Protein AF-A0A183NNQ1-F1 (afdb_monomer_lite)

Organism: NCBI:txid31246

pLDDT: mean 76.09, std 14.85, range [32.72, 90.0]

Secondary structure (DSSP, 8-state):
--SSTTS-S------SHHHHHHHHHHHHHH--S-HHHHHHHHHHHHHTS-HHHHHHHHHSHHHHHHHHHHHHHHHHHHHTHHHHTTSSS--HHHHHHHHHHHHHHHHHSTTHHHHHHTS-HHHHHHHHHHHHHHHHHHHHHT--TTTTHHHHHHHHHHT-

Foldseek 3Di:
DPPVVVVPPPPPQDDALVSLVVVLVVLVVVDDPDVVSSLVVNLVSLLSDDLVRLLRNLLDPNVLVCVLVVLVSLLVCLVCVVVVVVPDVDDNLSSLVSSLSSLLSNVPHPCNLVSLVPDDLVSLVSNLVSLVSSLVVCVVVVNDPVNCPSSVVSNVSSVD

Structure (mmCIF, N/CA/C/O backbone):
data_AF-A0A183NNQ1-F1
#
_entry.id   AF-A0A183NNQ1-F1
#
loop_
_atom_site.group_PDB
_atom_site.id
_atom_site.type_symbol
_atom_site.label_atom_id
_atom_site.label_alt_id
_atom_site.label_comp_id
_atom_site.label_asym_id
_atom_site.label_entity_id
_atom_site.label_seq_id
_atom_site.pdbx_PDB_ins_code
_atom_site.Cartn_x
_atom_site.Cartn_y
_atom_site.Cartn_z
_atom_site.occupancy
_atom_site.B_iso_or_equiv
_atom_site.auth_seq_id
_atom_site.auth_comp_id
_atom_site.auth_asym_id
_atom_site.auth_atom_id
_atom_site.pdbx_PDB_model_num
ATOM 1 N N . MET A 1 1 ? 11.593 37.041 -11.267 1.00 41.59 1 MET A N 1
ATOM 2 C CA . MET A 1 1 ? 12.622 36.186 -10.636 1.00 41.59 1 MET A CA 1
ATOM 3 C C . MET A 1 1 ? 12.255 35.921 -9.168 1.00 41.59 1 MET A C 1
ATOM 5 O O . MET A 1 1 ? 13.011 36.276 -8.284 1.00 41.59 1 MET A O 1
ATOM 9 N N . TYR A 1 2 ? 11.073 35.341 -8.903 1.00 34.09 2 TYR A N 1
ATOM 10 C CA . TYR A 1 2 ? 10.620 34.994 -7.538 1.00 34.09 2 TYR A CA 1
ATOM 11 C C . TYR A 1 2 ? 9.819 33.677 -7.458 1.00 34.09 2 TYR A C 1
ATOM 13 O O . TYR A 1 2 ? 9.396 33.298 -6.376 1.00 34.09 2 TYR A O 1
ATOM 21 N N . HIS A 1 3 ? 9.648 32.933 -8.560 1.00 34.62 3 HIS A N 1
ATOM 22 C CA . HIS A 1 3 ? 8.870 31.682 -8.550 1.00 34.62 3 HIS A CA 1
ATOM 23 C C . HIS A 1 3 ? 9.697 30.400 -8.393 1.00 34.62 3 HIS A C 1
ATOM 25 O O . HIS A 1 3 ? 9.125 29.344 -8.168 1.00 34.62 3 HIS A O 1
ATOM 31 N N . ILE A 1 4 ? 11.030 30.483 -8.444 1.00 36.44 4 ILE A N 1
ATOM 32 C CA . ILE A 1 4 ? 11.908 29.304 -8.301 1.00 36.44 4 ILE A CA 1
ATOM 33 C C . ILE A 1 4 ? 12.350 29.103 -6.836 1.00 36.44 4 ILE A C 1
ATOM 35 O O . ILE A 1 4 ? 12.804 28.031 -6.458 1.00 36.44 4 ILE A O 1
ATOM 39 N N . LEU A 1 5 ? 12.142 30.098 -5.966 1.00 33.91 5 LEU A N 1
ATOM 40 C CA . LEU A 1 5 ? 12.522 30.027 -4.547 1.00 33.91 5 LEU A CA 1
ATOM 41 C C . LEU A 1 5 ? 11.528 29.249 -3.662 1.00 33.91 5 LEU A C 1
ATOM 43 O O . LEU A 1 5 ? 11.819 29.038 -2.491 1.00 33.91 5 LEU A O 1
ATOM 47 N N . ALA A 1 6 ? 10.389 28.792 -4.198 1.00 39.06 6 ALA A N 1
ATOM 48 C CA . ALA A 1 6 ? 9.410 27.997 -3.445 1.00 39.06 6 ALA A CA 1
ATOM 49 C C . ALA A 1 6 ? 9.625 26.472 -3.549 1.00 39.06 6 ALA A C 1
ATOM 51 O O . ALA A 1 6 ? 9.035 25.729 -2.775 1.00 39.06 6 ALA A O 1
ATOM 52 N N . LEU A 1 7 ? 10.478 26.003 -4.468 1.00 38.66 7 LEU A N 1
ATOM 53 C CA . LEU A 1 7 ? 10.743 24.569 -4.689 1.00 38.66 7 LEU A CA 1
ATOM 54 C C . LEU A 1 7 ? 12.003 24.056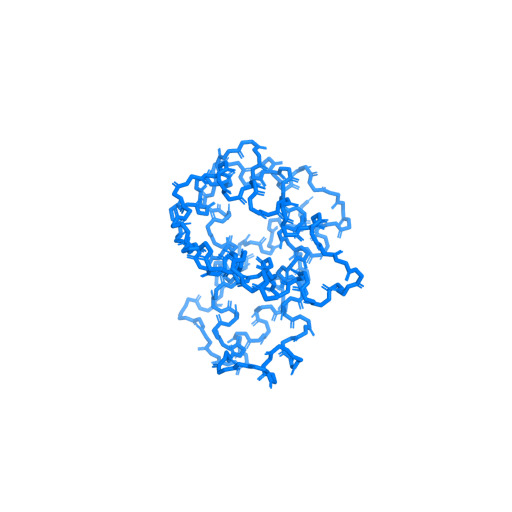 -3.971 1.00 38.66 7 LEU A C 1
ATOM 56 O O . LEU A 1 7 ? 12.362 22.894 -4.097 1.00 38.66 7 LEU A O 1
ATOM 60 N N . LEU A 1 8 ? 12.663 24.920 -3.196 1.00 32.72 8 LEU A N 1
ATOM 61 C CA . LEU A 1 8 ? 13.831 24.599 -2.369 1.00 32.72 8 LEU A CA 1
ATOM 62 C C . LEU A 1 8 ? 13.534 24.836 -0.880 1.00 32.72 8 LEU A C 1
ATOM 64 O O . LEU A 1 8 ? 14.393 25.279 -0.119 1.00 32.72 8 LEU A O 1
ATOM 68 N N . GLN A 1 9 ? 12.314 24.521 -0.430 1.00 39.16 9 GLN A N 1
ATOM 69 C CA . GLN A 1 9 ? 12.189 24.069 0.952 1.00 39.16 9 GLN A CA 1
ATOM 70 C C . GLN A 1 9 ? 12.923 22.736 1.006 1.00 39.16 9 GLN A C 1
ATOM 72 O O . GLN A 1 9 ? 12.462 21.766 0.412 1.00 39.16 9 GLN A O 1
ATOM 77 N N . ALA A 1 10 ? 14.094 22.727 1.653 1.00 38.84 10 ALA A N 1
ATOM 78 C CA . ALA A 1 10 ? 14.785 21.513 2.066 1.00 38.84 10 ALA A CA 1
ATOM 79 C C . ALA A 1 10 ? 13.726 20.473 2.433 1.00 38.84 10 ALA A C 1
ATOM 81 O O . ALA A 1 10 ? 12.877 20.783 3.273 1.00 38.84 10 ALA A O 1
ATOM 82 N N . THR A 1 11 ? 13.717 19.328 1.743 1.00 50.16 11 THR A N 1
ATOM 83 C CA . THR A 1 11 ? 12.795 18.221 1.996 1.00 50.16 11 THR A CA 1
ATOM 84 C C . THR A 1 11 ? 12.924 17.873 3.467 1.00 50.16 11 THR A C 1
ATOM 86 O O . THR A 1 11 ? 13.856 17.202 3.908 1.00 50.16 11 THR A O 1
ATOM 89 N N . LYS A 1 12 ? 12.056 18.477 4.278 1.00 56.19 12 LYS A N 1
ATOM 90 C CA . LYS A 1 12 ? 12.071 18.305 5.716 1.00 56.19 12 LYS A CA 1
ATOM 91 C C . LYS A 1 12 ? 11.779 16.828 5.895 1.00 56.19 12 LYS A C 1
ATOM 93 O O . LYS A 1 12 ? 10.718 16.389 5.456 1.00 56.19 12 LYS A O 1
ATOM 98 N N . SER A 1 13 ? 12.743 16.087 6.443 1.00 73.00 13 SER A N 1
ATOM 99 C CA . SER A 1 13 ? 12.566 14.660 6.699 1.00 73.00 13 SER A CA 1
ATOM 100 C C . SER A 1 13 ? 11.230 14.486 7.409 1.00 73.00 13 SER A C 1
ATOM 102 O O . SER A 1 13 ? 10.977 15.143 8.425 1.00 73.00 13 SER A O 1
ATOM 104 N N . ILE A 1 14 ? 10.337 13.721 6.793 1.00 78.19 14 ILE A N 1
ATOM 105 C CA . ILE A 1 14 ? 9.012 13.483 7.339 1.00 78.19 14 ILE A CA 1
ATOM 106 C C . ILE A 1 14 ? 9.216 12.467 8.446 1.00 78.19 14 ILE A C 1
ATOM 108 O O . ILE A 1 14 ? 9.682 11.360 8.209 1.00 78.19 14 ILE A O 1
ATOM 112 N N . THR A 1 15 ? 8.906 12.869 9.672 1.00 83.00 15 THR A N 1
ATOM 113 C CA . THR A 1 15 ? 9.188 12.044 10.859 1.00 83.00 15 THR A CA 1
ATOM 114 C C . THR A 1 15 ? 7.921 11.546 11.535 1.00 83.00 15 THR A C 1
ATOM 116 O O . THR A 1 15 ? 7.984 10.744 12.462 1.00 83.00 15 THR A O 1
ATOM 119 N N . THR A 1 16 ? 6.752 12.014 11.082 1.00 88.38 16 THR A N 1
ATOM 120 C CA . THR A 1 16 ? 5.459 11.667 11.680 1.00 88.38 16 THR A CA 1
ATOM 121 C C . THR A 1 16 ? 4.380 11.374 10.627 1.00 88.38 16 THR A C 1
ATOM 123 O O . THR A 1 16 ? 4.374 11.995 9.558 1.00 88.38 16 THR A O 1
ATOM 126 N N . PRO A 1 17 ? 3.410 10.483 10.921 1.00 87.56 17 PRO A N 1
ATOM 127 C CA . PRO A 1 17 ? 2.268 10.225 10.040 1.00 87.56 17 PRO A CA 1
ATOM 128 C C . PRO A 1 17 ? 1.476 11.482 9.654 1.00 87.56 17 PRO A C 1
ATOM 130 O O . PRO A 1 17 ? 0.957 11.589 8.545 1.00 87.56 17 PRO A O 1
ATOM 133 N N . GLN A 1 18 ? 1.373 12.454 10.562 1.00 88.12 18 GLN A N 1
ATOM 134 C CA . GLN A 1 18 ? 0.648 13.701 10.329 1.00 88.12 18 GLN A CA 1
ATOM 135 C C . GLN A 1 18 ? 1.369 14.582 9.306 1.00 88.12 18 GLN A C 1
ATOM 137 O O . GLN A 1 18 ? 0.717 15.124 8.415 1.00 88.12 18 GLN A O 1
ATOM 142 N N . GLU A 1 19 ? 2.698 14.702 9.405 1.00 89.31 19 GLU A N 1
ATOM 143 C CA . GLU A 1 19 ? 3.506 15.409 8.405 1.00 89.31 19 GLU A CA 1
ATOM 144 C C . GLU A 1 19 ? 3.360 14.751 7.026 1.00 89.31 19 GLU A C 1
ATOM 146 O O . GLU A 1 19 ? 3.138 15.461 6.045 1.00 89.31 19 GLU A O 1
ATOM 151 N N . PHE A 1 20 ? 3.373 13.413 6.962 1.00 90.00 20 PHE A N 1
ATOM 152 C CA . PHE A 1 20 ? 3.142 12.670 5.719 1.00 90.00 20 PHE A CA 1
ATOM 153 C C . PHE A 1 20 ? 1.792 13.030 5.088 1.00 90.00 20 PHE A C 1
ATOM 155 O O . PHE A 1 20 ? 1.720 13.399 3.918 1.00 90.00 20 PHE A O 1
ATOM 162 N N . ILE A 1 21 ? 0.715 12.988 5.874 1.00 88.31 21 ILE A N 1
ATOM 163 C CA . ILE A 1 21 ? -0.644 13.270 5.392 1.00 88.31 21 ILE A CA 1
ATOM 164 C C . ILE A 1 21 ? -0.794 14.715 4.912 1.00 88.31 21 ILE A C 1
ATOM 166 O O . ILE A 1 21 ? -1.479 14.972 3.918 1.00 88.31 21 ILE A O 1
ATOM 170 N N . VAL A 1 22 ? -0.178 15.671 5.611 1.00 89.19 22 VAL A N 1
ATOM 171 C CA . VAL A 1 22 ? -0.192 17.079 5.196 1.00 89.19 22 VAL A CA 1
ATOM 172 C C . VAL A 1 22 ? 0.478 17.231 3.832 1.00 89.19 22 VAL A C 1
ATOM 174 O O . VAL A 1 22 ? -0.102 17.866 2.951 1.00 89.19 22 VAL A O 1
ATOM 177 N N . GLN A 1 23 ? 1.640 16.603 3.631 1.00 88.62 23 GLN A N 1
ATOM 178 C CA . GLN A 1 23 ? 2.344 16.646 2.348 1.00 88.62 23 GLN A CA 1
ATOM 179 C C . GLN A 1 23 ? 1.569 15.933 1.239 1.00 88.62 23 GLN A C 1
ATOM 181 O O . GLN A 1 23 ? 1.393 16.494 0.160 1.00 88.62 23 GLN A O 1
ATOM 186 N N . TRP A 1 24 ? 1.003 14.758 1.523 1.00 89.75 24 TRP A N 1
ATOM 187 C CA . TRP A 1 24 ? 0.147 14.024 0.588 1.00 89.75 24 TRP A CA 1
ATOM 188 C C . TRP A 1 24 ? -1.004 14.891 0.069 1.00 89.75 24 TRP A C 1
ATOM 190 O O . TRP A 1 24 ? -1.219 15.034 -1.136 1.00 89.75 24 TRP A O 1
ATOM 200 N N . ARG A 1 25 ? -1.737 15.535 0.987 1.00 88.62 25 ARG A N 1
ATOM 201 C CA . ARG A 1 25 ? -2.852 16.425 0.635 1.00 88.62 25 ARG A CA 1
ATOM 202 C C . ARG A 1 25 ? -2.386 17.650 -0.140 1.00 88.62 25 ARG A C 1
ATOM 204 O O . ARG A 1 25 ? -3.080 18.061 -1.065 1.00 88.62 25 ARG A O 1
ATOM 211 N N . HIS A 1 26 ? -1.236 18.214 0.224 1.00 88.44 26 HIS A N 1
ATOM 212 C CA . HIS A 1 26 ? -0.656 19.354 -0.475 1.00 88.44 26 HIS A CA 1
ATOM 213 C C . HIS A 1 26 ? -0.289 19.008 -1.926 1.00 88.44 26 HIS A C 1
ATOM 215 O O . HIS A 1 26 ? -0.607 19.772 -2.835 1.00 88.44 26 HIS A O 1
ATOM 221 N N . ILE A 1 27 ? 0.309 17.840 -2.178 1.00 86.75 27 ILE A N 1
ATOM 222 C CA . ILE A 1 27 ? 0.615 17.373 -3.541 1.00 86.75 27 ILE A CA 1
ATOM 223 C C . ILE A 1 27 ? -0.677 17.224 -4.357 1.00 86.75 27 ILE A C 1
ATOM 225 O O . ILE A 1 27 ? -0.765 17.722 -5.482 1.00 86.75 27 ILE A O 1
ATOM 229 N N . LYS A 1 28 ? -1.727 16.626 -3.776 1.00 85.00 28 LYS A N 1
ATOM 230 C CA . LYS A 1 28 ? -3.021 16.487 -4.466 1.00 85.00 28 LYS A CA 1
ATOM 231 C C . LYS A 1 28 ? -3.690 17.827 -4.765 1.00 85.00 28 LYS A C 1
ATOM 233 O O . LYS A 1 28 ? -4.290 17.968 -5.825 1.00 85.00 28 LYS A O 1
ATOM 238 N N . SER A 1 29 ? -3.611 18.802 -3.859 1.00 83.75 29 SER A N 1
ATOM 239 C CA . SER A 1 29 ? -4.271 20.102 -4.039 1.00 83.75 29 SER A CA 1
ATOM 240 C C . SER A 1 29 ? -3.498 21.076 -4.931 1.00 83.75 29 SER A C 1
ATOM 242 O O . SER A 1 29 ? -4.111 21.928 -5.567 1.00 83.75 29 SER A O 1
ATOM 244 N N . SER A 1 30 ? -2.169 20.962 -4.988 1.00 75.44 30 SER A N 1
ATOM 245 C CA . SER A 1 30 ? -1.299 21.818 -5.811 1.00 75.44 30 SER A CA 1
ATOM 246 C C . SER A 1 30 ? -1.220 21.390 -7.279 1.00 75.44 30 SER A C 1
ATOM 248 O O . SER A 1 30 ? -0.711 22.136 -8.115 1.00 75.44 30 SER A O 1
ATOM 250 N N . SER A 1 31 ? -1.745 20.212 -7.609 1.00 65.44 31 SER A N 1
ATOM 251 C CA . SER A 1 31 ? -1.666 19.644 -8.950 1.00 65.44 31 SER A CA 1
ATOM 252 C C . SER A 1 31 ? -2.625 20.330 -9.925 1.00 65.44 31 SER A C 1
ATOM 254 O O . SER A 1 31 ? -3.812 20.016 -10.008 1.00 65.44 31 SER A O 1
ATOM 256 N N . THR A 1 32 ? -2.098 21.267 -10.710 1.00 55.25 32 THR A N 1
ATOM 257 C CA . THR A 1 32 ? -2.795 21.850 -11.858 1.00 55.25 32 THR A CA 1
ATOM 258 C C . THR A 1 32 ? -2.772 20.866 -13.032 1.00 55.25 32 THR A C 1
ATOM 260 O O . THR A 1 32 ? -1.774 20.746 -13.737 1.00 55.25 32 THR A O 1
ATOM 263 N N . SER A 1 33 ? -3.890 20.166 -13.241 1.00 54.41 33 SER A N 1
ATOM 264 C CA . SER A 1 33 ? -4.285 19.404 -14.446 1.00 54.41 33 SER A CA 1
ATOM 265 C C . SER A 1 33 ? -3.468 18.181 -14.909 1.00 54.41 33 SER A C 1
ATOM 267 O O . SER A 1 33 ? -4.041 17.372 -15.636 1.00 54.41 33 SER A O 1
ATOM 269 N N . ASP A 1 34 ? -2.213 17.978 -14.497 1.00 62.75 34 ASP A N 1
ATOM 270 C CA . ASP A 1 34 ? -1.384 16.854 -14.979 1.00 62.75 34 ASP A CA 1
ATOM 271 C C . ASP A 1 34 ? -1.338 15.674 -13.987 1.00 62.75 34 ASP A C 1
ATOM 273 O O . ASP A 1 34 ? -0.498 15.609 -13.089 1.00 62.75 34 ASP A O 1
ATOM 277 N N . SER A 1 35 ? -2.254 14.714 -14.156 1.00 61.12 35 SER A N 1
ATOM 278 C CA . SER A 1 35 ? -2.404 13.545 -13.263 1.00 61.12 35 SER A CA 1
ATOM 279 C C . SER A 1 35 ? -1.151 12.660 -13.148 1.00 61.12 35 SER A C 1
ATOM 281 O 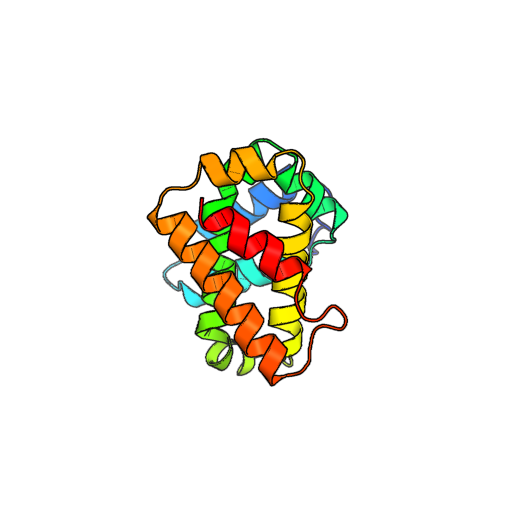O . SER A 1 35 ? -0.887 12.096 -12.084 1.00 61.12 35 SER A O 1
ATOM 283 N N . ILE A 1 36 ? -0.349 12.571 -14.214 1.00 64.88 36 ILE A N 1
ATOM 284 C CA . ILE A 1 36 ? 0.905 11.802 -14.239 1.00 64.88 36 ILE A CA 1
ATOM 285 C C . ILE A 1 36 ? 1.942 12.433 -13.301 1.00 64.88 36 ILE A C 1
ATOM 287 O O . ILE A 1 36 ? 2.616 11.720 -12.559 1.00 64.88 36 ILE A O 1
ATOM 291 N N . ASN A 1 37 ? 2.026 13.767 -13.282 1.00 72.94 37 ASN A N 1
ATOM 292 C CA . ASN A 1 37 ? 2.946 14.506 -12.417 1.00 72.94 37 ASN A CA 1
ATOM 293 C C . ASN A 1 37 ? 2.550 14.348 -10.936 1.00 72.94 37 ASN A C 1
ATOM 295 O O . ASN A 1 37 ? 3.394 14.083 -10.083 1.00 72.94 37 ASN A O 1
ATOM 299 N N . THR A 1 38 ? 1.245 14.374 -10.642 1.00 82.81 38 THR A N 1
ATOM 300 C CA . THR A 1 38 ? 0.725 14.115 -9.291 1.00 82.81 38 THR A CA 1
ATOM 301 C C . THR A 1 38 ? 1.088 12.722 -8.784 1.00 82.81 38 THR A C 1
ATOM 303 O O . THR A 1 38 ? 1.609 12.592 -7.680 1.00 82.81 38 THR A O 1
ATOM 306 N N . ASN A 1 39 ? 0.827 11.674 -9.574 1.00 82.69 39 ASN A N 1
ATOM 307 C CA . ASN A 1 39 ? 1.104 10.299 -9.154 1.00 82.69 39 ASN A CA 1
ATOM 308 C C . ASN A 1 39 ? 2.605 10.041 -8.986 1.00 82.69 39 ASN A C 1
ATOM 310 O O . ASN A 1 39 ? 2.984 9.338 -8.055 1.00 82.69 39 ASN A O 1
ATOM 314 N N . GLY A 1 40 ? 3.449 10.641 -9.833 1.00 79.81 40 GLY A N 1
ATOM 315 C CA . GLY A 1 40 ? 4.904 10.603 -9.671 1.00 79.81 40 GLY A CA 1
ATOM 316 C C . GLY A 1 40 ? 5.351 11.199 -8.335 1.00 79.81 40 GLY A C 1
ATOM 317 O O . GLY A 1 40 ? 6.013 10.520 -7.556 1.00 79.81 40 GLY A O 1
ATOM 318 N N . ALA A 1 41 ? 4.899 12.414 -8.011 1.00 83.06 41 ALA A N 1
ATOM 319 C CA . ALA A 1 41 ? 5.248 13.080 -6.754 1.00 83.06 41 ALA A CA 1
ATOM 320 C C . ALA A 1 41 ? 4.731 12.336 -5.505 1.00 83.06 41 ALA A C 1
ATOM 322 O O . ALA A 1 41 ? 5.417 12.271 -4.486 1.00 83.06 41 ALA A O 1
ATOM 323 N N . LEU A 1 42 ? 3.529 11.747 -5.566 1.00 88.31 42 LEU A N 1
ATOM 324 C CA . LEU A 1 42 ? 2.994 10.916 -4.478 1.00 88.31 42 LEU A CA 1
ATOM 325 C C . LEU A 1 42 ? 3.783 9.612 -4.304 1.00 88.31 42 LEU A C 1
ATOM 327 O O . LEU A 1 42 ? 3.955 9.137 -3.179 1.00 88.31 42 LEU A O 1
ATOM 331 N N . LEU A 1 43 ? 4.263 9.033 -5.405 1.00 86.62 43 LEU A N 1
ATOM 332 C CA . LEU A 1 43 ? 5.087 7.833 -5.379 1.00 86.62 43 LEU A CA 1
ATOM 333 C C . LEU A 1 43 ? 6.471 8.119 -4.791 1.00 86.62 43 LEU A C 1
ATOM 335 O O . LEU A 1 43 ? 6.917 7.371 -3.927 1.00 86.62 43 LEU A O 1
ATOM 339 N N . GLU A 1 44 ? 7.116 9.209 -5.210 1.00 84.81 44 GLU A N 1
ATOM 340 C CA . GLU A 1 44 ? 8.379 9.679 -4.625 1.00 84.81 44 GLU A CA 1
ATOM 341 C C . GLU A 1 44 ? 8.225 9.903 -3.120 1.00 84.81 44 GLU A C 1
ATOM 343 O O . GLU A 1 44 ? 8.995 9.354 -2.331 1.00 84.81 44 GLU A O 1
ATOM 348 N N . LEU A 1 45 ? 7.150 10.588 -2.709 1.00 88.06 45 LEU A N 1
ATOM 349 C CA . LEU A 1 45 ? 6.830 10.782 -1.299 1.00 88.06 45 LEU A CA 1
ATOM 350 C C . LEU A 1 45 ? 6.754 9.448 -0.544 1.00 88.06 45 LEU A C 1
ATOM 352 O O . LEU A 1 45 ? 7.330 9.351 0.530 1.00 88.06 45 LEU A O 1
ATOM 356 N N . LEU A 1 46 ? 6.076 8.422 -1.073 1.00 88.31 46 LEU A N 1
ATOM 357 C CA . LEU A 1 46 ? 6.012 7.092 -0.445 1.00 88.31 46 LEU A CA 1
ATOM 358 C C . LEU A 1 46 ? 7.372 6.394 -0.397 1.00 88.31 46 LEU A C 1
ATOM 360 O O . LEU A 1 46 ? 7.704 5.749 0.594 1.00 88.31 46 LEU A O 1
ATOM 364 N N . PHE A 1 47 ? 8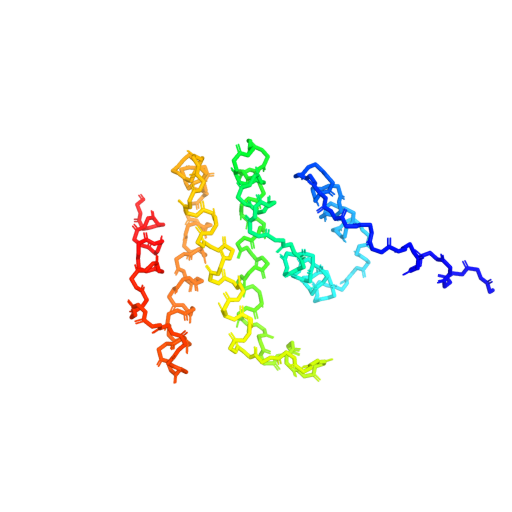.137 6.492 -1.480 1.00 86.62 47 PHE A N 1
ATOM 365 C CA . PHE A 1 47 ? 9.393 5.773 -1.664 1.00 86.62 47 PHE A CA 1
ATOM 366 C C . PHE A 1 47 ? 10.538 6.329 -0.822 1.00 86.62 47 PHE A C 1
ATOM 368 O O . PHE A 1 47 ? 11.474 5.575 -0.538 1.00 86.62 47 PHE A O 1
ATOM 375 N N . ASP A 1 48 ? 10.454 7.592 -0.420 1.00 87.19 48 ASP A N 1
ATOM 376 C CA . ASP A 1 48 ? 11.429 8.254 0.445 1.00 87.19 48 ASP A CA 1
ATOM 377 C C . ASP A 1 48 ? 11.197 7.993 1.941 1.00 87.19 48 ASP A C 1
ATOM 379 O O . ASP A 1 48 ? 12.036 8.363 2.762 1.00 87.19 48 ASP A O 1
ATOM 383 N N . GLN A 1 49 ? 10.086 7.347 2.315 1.00 87.50 49 GLN A N 1
ATOM 384 C CA . GLN A 1 49 ? 9.799 7.040 3.716 1.00 87.50 49 GLN A CA 1
ATOM 385 C C . GLN A 1 49 ? 10.484 5.756 4.175 1.00 87.50 49 GLN A C 1
ATOM 387 O O . GLN A 1 49 ? 10.570 4.769 3.440 1.00 87.50 49 GLN A O 1
ATOM 392 N N . ASP A 1 50 ? 10.924 5.749 5.431 1.00 85.56 50 ASP A N 1
ATOM 393 C CA . ASP A 1 50 ? 11.364 4.524 6.083 1.00 85.56 50 ASP A CA 1
ATOM 394 C C . ASP A 1 50 ? 10.176 3.622 6.473 1.00 85.56 50 ASP A C 1
ATOM 396 O O . ASP A 1 50 ? 9.008 4.026 6.522 1.00 85.56 50 ASP A O 1
ATOM 400 N N . ASN A 1 51 ? 10.478 2.349 6.739 1.00 82.38 51 ASN A N 1
ATOM 401 C CA . ASN A 1 51 ? 9.456 1.361 7.082 1.00 82.38 51 ASN A CA 1
ATOM 402 C C . ASN A 1 51 ? 8.751 1.676 8.408 1.00 82.38 51 ASN A C 1
ATOM 404 O O . ASN A 1 51 ? 7.585 1.321 8.561 1.00 82.38 51 ASN A O 1
ATOM 408 N N . GLU A 1 52 ? 9.444 2.312 9.358 1.00 86.19 52 GLU A N 1
ATOM 409 C CA . GLU A 1 52 ? 8.893 2.624 10.678 1.00 86.19 52 GLU A CA 1
ATOM 410 C C . GLU A 1 52 ? 7.799 3.688 10.563 1.00 86.19 52 GLU A C 1
ATOM 412 O O . GLU A 1 52 ? 6.713 3.529 11.121 1.00 86.19 52 GLU A O 1
ATOM 417 N N . LEU A 1 53 ? 8.038 4.740 9.781 1.00 88.00 53 LEU A N 1
ATOM 418 C CA . LEU A 1 53 ? 7.052 5.767 9.494 1.00 88.00 53 LEU A CA 1
ATOM 419 C C . LEU A 1 53 ? 5.846 5.188 8.754 1.00 88.00 53 LEU A C 1
ATOM 421 O O . LEU A 1 53 ? 4.714 5.512 9.111 1.00 88.00 53 LEU A O 1
ATOM 425 N N . LEU A 1 54 ? 6.068 4.335 7.749 1.00 86.12 54 LEU A N 1
ATOM 426 C CA . LEU A 1 54 ? 4.987 3.691 7.000 1.00 86.12 54 LEU A CA 1
ATOM 427 C C . LEU A 1 54 ? 4.139 2.792 7.906 1.00 86.12 54 LEU A C 1
ATOM 429 O O . LEU A 1 54 ? 2.913 2.888 7.901 1.00 86.12 54 LEU A O 1
ATOM 433 N N . GLU A 1 55 ? 4.768 1.959 8.735 1.00 85.25 55 GLU A N 1
ATOM 434 C CA . GLU A 1 55 ? 4.051 1.124 9.700 1.00 85.25 55 GLU A CA 1
ATOM 435 C C . GLU A 1 55 ? 3.272 1.986 10.705 1.00 85.25 55 GLU A C 1
ATOM 437 O O . GLU A 1 55 ? 2.095 1.730 10.969 1.00 85.25 55 GLU A O 1
ATOM 442 N N . ASN A 1 56 ? 3.889 3.055 11.219 1.00 87.31 56 ASN A N 1
ATOM 443 C CA . ASN A 1 56 ? 3.236 4.008 12.110 1.00 87.31 56 ASN A CA 1
ATOM 444 C C . ASN A 1 56 ? 2.056 4.710 11.433 1.00 87.31 56 ASN A C 1
ATOM 446 O O . ASN A 1 56 ? 1.008 4.851 12.060 1.00 87.31 56 ASN A O 1
ATOM 450 N N . LEU A 1 57 ? 2.183 5.095 10.160 1.00 88.00 57 LEU A N 1
ATOM 451 C CA . LEU A 1 57 ? 1.108 5.680 9.361 1.00 88.00 57 LEU A CA 1
ATOM 452 C C . LEU A 1 57 ? -0.090 4.735 9.306 1.00 88.00 57 LEU A C 1
ATOM 454 O O . LEU A 1 57 ? -1.192 5.145 9.673 1.00 88.00 57 LEU A O 1
ATOM 458 N N . PHE A 1 58 ? 0.127 3.472 8.939 1.00 84.81 58 PHE A N 1
ATOM 459 C CA . PHE A 1 58 ? -0.931 2.461 8.888 1.00 84.81 58 PHE A CA 1
ATOM 460 C C . PHE A 1 58 ? -1.492 2.107 10.271 1.00 84.81 58 PHE A C 1
ATOM 462 O O . PHE A 1 58 ? -2.677 1.817 10.404 1.00 84.81 58 PHE A O 1
ATOM 469 N N . ASN A 1 59 ? -0.675 2.194 11.324 1.00 85.62 59 ASN A N 1
ATOM 470 C CA . ASN A 1 59 ? -1.110 2.016 12.709 1.00 85.62 59 ASN A CA 1
ATOM 471 C C . ASN A 1 59 ? -1.929 3.192 13.256 1.00 85.62 59 ASN A C 1
ATOM 473 O O . ASN A 1 59 ? -2.526 3.055 14.328 1.00 85.62 59 ASN A O 1
ATOM 477 N N . THR A 1 60 ? -1.987 4.330 12.560 1.00 80.00 60 THR A N 1
ATOM 478 C CA . THR A 1 60 ? -2.949 5.389 12.874 1.00 80.00 60 THR A CA 1
ATOM 479 C C . THR A 1 60 ? -4.287 5.117 12.188 1.00 80.00 60 THR A C 1
ATOM 481 O O . THR A 1 60 ? -4.326 4.629 11.064 1.00 80.00 60 THR A O 1
ATOM 484 N N . GLY A 1 61 ? -5.401 5.535 12.803 1.00 70.00 61 GLY A N 1
ATOM 485 C CA . GLY A 1 61 ? -6.714 5.498 12.133 1.00 70.00 61 GLY A CA 1
ATOM 486 C C . GLY A 1 61 ? -6.774 6.342 10.850 1.00 70.00 61 GLY A C 1
ATOM 487 O O . GLY A 1 61 ? -7.682 6.186 10.038 1.00 70.00 61 GLY A O 1
ATOM 488 N N . LEU A 1 62 ? -5.787 7.220 10.639 1.00 67.38 62 LEU A N 1
ATOM 489 C CA . LEU A 1 62 ? -5.636 7.978 9.406 1.00 67.38 62 LEU A CA 1
ATOM 490 C C . LEU A 1 62 ? -5.106 7.093 8.271 1.00 67.38 62 LEU A C 1
ATOM 492 O O . LEU A 1 62 ? -5.612 7.202 7.163 1.00 67.38 62 LEU A O 1
ATOM 496 N N . GLY A 1 63 ? -4.174 6.170 8.529 1.00 69.19 63 GLY A N 1
ATOM 497 C CA . GLY A 1 63 ? -3.657 5.252 7.508 1.00 69.19 63 GLY A CA 1
ATOM 498 C C . GLY A 1 63 ? -4.749 4.405 6.849 1.00 69.19 63 GLY A C 1
ATOM 499 O O . GLY A 1 63 ? -4.717 4.204 5.639 1.00 69.19 63 GLY A O 1
ATOM 500 N N . VAL A 1 64 ? -5.775 4.015 7.615 1.00 71.31 64 VAL A N 1
ATOM 501 C CA . VAL A 1 64 ? -6.968 3.314 7.109 1.00 71.31 64 VAL A CA 1
ATOM 502 C C . VAL A 1 64 ? -7.709 4.134 6.055 1.00 71.31 64 VAL A C 1
ATOM 504 O O . VAL A 1 64 ? -8.032 3.632 4.985 1.00 71.31 64 VAL A O 1
ATOM 507 N N . SER A 1 65 ? -7.944 5.418 6.335 1.00 77.81 65 SER A N 1
ATOM 508 C CA . SER A 1 65 ? -8.705 6.298 5.437 1.00 77.81 65 SER A CA 1
ATOM 509 C C . SER A 1 65 ? -7.953 6.611 4.138 1.00 77.81 65 SER A C 1
ATOM 511 O O . SER A 1 65 ? -8.568 6.970 3.141 1.00 77.81 65 SER A O 1
ATOM 513 N N . PHE A 1 66 ? -6.623 6.510 4.156 1.00 81.25 66 PHE A N 1
ATOM 514 C CA . PHE A 1 66 ? -5.760 6.800 3.008 1.00 81.25 66 PHE A CA 1
ATOM 515 C C . PHE A 1 66 ? -5.372 5.556 2.212 1.00 81.25 66 PHE A C 1
ATOM 517 O O . PHE A 1 66 ? -4.818 5.684 1.121 1.00 81.25 66 PHE A O 1
ATOM 524 N N . LEU A 1 67 ? -5.671 4.363 2.725 1.00 85.19 67 LEU A N 1
ATOM 525 C CA . LEU A 1 67 ? -5.300 3.108 2.091 1.00 85.19 67 LEU A CA 1
ATOM 526 C C . LEU A 1 67 ? -5.792 2.990 0.636 1.00 85.19 67 LEU A C 1
ATOM 528 O O . LEU A 1 67 ? -4.957 2.654 -0.206 1.00 85.19 67 LEU A O 1
ATOM 532 N N . PRO A 1 68 ? -7.061 3.304 0.288 1.00 87.31 68 PRO A N 1
ATOM 533 C CA . PRO A 1 68 ? -7.499 3.253 -1.107 1.00 87.31 68 PRO A CA 1
ATOM 534 C C . PRO A 1 68 ? -6.657 4.135 -2.031 1.00 87.31 68 PRO A C 1
ATOM 536 O O . PRO A 1 68 ? -6.293 3.735 -3.137 1.00 87.31 68 PRO A O 1
ATOM 539 N N . GLU A 1 69 ? -6.304 5.337 -1.567 1.00 88.31 69 GLU A N 1
ATOM 540 C CA . GLU A 1 69 ? -5.499 6.270 -2.353 1.00 88.31 69 GLU A CA 1
ATOM 541 C C . GLU A 1 69 ? -4.067 5.766 -2.531 1.00 88.31 69 GLU A C 1
ATOM 543 O O . GLU A 1 69 ? -3.532 5.828 -3.637 1.00 88.31 69 GLU A O 1
ATOM 548 N N . ILE A 1 70 ? -3.461 5.229 -1.468 1.00 89.50 70 ILE A N 1
ATOM 549 C CA . ILE A 1 70 ? -2.123 4.634 -1.526 1.00 89.50 70 ILE A CA 1
ATOM 550 C C . ILE A 1 70 ? -2.120 3.464 -2.516 1.00 89.50 70 ILE A C 1
ATOM 552 O O . ILE A 1 70 ? -1.275 3.424 -3.406 1.00 89.50 70 ILE A O 1
ATOM 556 N N . LEU A 1 71 ? -3.093 2.553 -2.432 1.00 89.31 71 LEU A N 1
ATOM 557 C CA . LEU A 1 71 ? -3.218 1.415 -3.350 1.00 89.31 71 LEU A CA 1
ATOM 558 C C . LEU A 1 71 ? -3.399 1.851 -4.810 1.00 89.31 71 LEU A C 1
ATOM 560 O O . LEU A 1 71 ? -2.856 1.212 -5.712 1.00 89.31 71 LEU A O 1
ATOM 564 N N . SER A 1 72 ? -4.125 2.944 -5.048 1.00 88.94 72 SER A N 1
ATOM 565 C CA . SER A 1 72 ? -4.300 3.523 -6.383 1.00 88.94 72 SER A CA 1
ATOM 566 C C . SER A 1 72 ? -2.986 4.079 -6.949 1.00 88.94 72 SER A C 1
ATOM 568 O O . SER A 1 72 ? -2.621 3.762 -8.082 1.00 88.94 72 SER A O 1
ATOM 570 N N . VAL A 1 73 ? -2.216 4.824 -6.144 1.00 88.88 73 VAL A N 1
ATOM 571 C CA . VAL A 1 73 ? -0.889 5.338 -6.539 1.00 88.88 73 VAL A CA 1
ATOM 572 C C . VAL A 1 73 ? 0.094 4.194 -6.805 1.00 88.88 73 VAL A C 1
ATOM 574 O O . VAL A 1 73 ? 0.817 4.221 -7.803 1.00 88.88 73 VAL A O 1
ATOM 577 N N . LEU A 1 74 ? 0.087 3.152 -5.967 1.00 89.38 74 LEU A N 1
ATOM 578 C CA . LEU A 1 74 ? 0.928 1.970 -6.171 1.00 89.38 74 LEU A CA 1
ATOM 579 C C . LEU A 1 74 ? 0.543 1.226 -7.460 1.00 89.38 74 LEU A C 1
ATOM 581 O O . LEU A 1 74 ? 1.428 0.915 -8.256 1.00 89.38 74 LEU A O 1
ATOM 585 N N . ASN A 1 75 ? -0.751 1.020 -7.732 1.00 88.00 75 ASN A N 1
ATOM 586 C CA . ASN A 1 75 ? -1.209 0.460 -9.012 1.00 88.00 75 ASN A CA 1
ATOM 587 C C . ASN A 1 75 ? -0.748 1.289 -10.202 1.00 88.00 75 ASN A C 1
ATOM 589 O O . ASN A 1 75 ? -0.182 0.742 -11.144 1.00 88.00 75 ASN A O 1
ATOM 593 N N . HIS A 1 76 ? -0.920 2.609 -10.142 1.00 84.94 76 HIS A N 1
ATOM 594 C CA . HIS A 1 76 ? -0.482 3.485 -11.218 1.00 84.94 76 HIS A CA 1
ATOM 595 C C . HIS A 1 76 ? 1.022 3.349 -11.490 1.00 84.94 76 HIS A C 1
ATOM 597 O O . HIS A 1 76 ? 1.434 3.389 -12.648 1.00 84.94 76 HIS A O 1
ATOM 603 N N . SER A 1 77 ? 1.846 3.167 -10.452 1.00 82.50 77 SER A N 1
ATOM 604 C CA . SER A 1 77 ? 3.293 2.997 -10.622 1.00 82.50 77 SER A CA 1
ATOM 605 C C . SER A 1 77 ? 3.675 1.694 -11.325 1.00 82.50 77 SER A C 1
ATOM 607 O O . SER A 1 77 ? 4.564 1.703 -12.176 1.00 82.50 77 SER A O 1
ATOM 609 N N . VAL A 1 78 ? 2.978 0.596 -11.019 1.00 82.12 78 VAL A N 1
ATOM 610 C CA . VAL A 1 78 ? 3.176 -0.707 -11.670 1.00 82.12 78 VAL A CA 1
ATOM 611 C C . VAL A 1 78 ? 2.623 -0.699 -13.102 1.00 82.12 78 VAL A C 1
ATOM 613 O O . VAL A 1 78 ? 3.237 -1.262 -14.003 1.00 82.12 78 VAL A O 1
ATOM 616 N N . ASP A 1 79 ? 1.509 -0.007 -13.345 1.00 80.62 79 ASP A N 1
ATOM 617 C CA . ASP A 1 79 ? 0.868 0.055 -14.669 1.00 80.62 79 ASP A CA 1
ATOM 618 C C . ASP A 1 79 ? 1.615 0.942 -15.655 1.00 80.62 79 ASP A C 1
ATOM 620 O O . ASP A 1 79 ? 1.633 0.674 -16.853 1.00 80.62 79 ASP A O 1
ATOM 624 N N . ASN A 1 80 ? 2.245 1.996 -15.145 1.00 73.19 80 ASN A N 1
ATOM 625 C CA . ASN A 1 80 ? 2.967 2.970 -15.950 1.00 73.19 80 ASN A CA 1
ATOM 626 C C . ASN A 1 80 ? 4.473 2.821 -15.799 1.00 73.19 80 ASN A C 1
ATOM 628 O O . ASN A 1 80 ? 5.198 3.782 -16.056 1.00 73.19 80 ASN A O 1
ATOM 632 N N . THR A 1 81 ? 4.967 1.656 -15.366 1.00 65.94 81 THR A N 1
ATOM 633 C CA . THR A 1 81 ? 6.404 1.522 -15.145 1.00 65.94 81 THR A CA 1
ATOM 634 C C . THR A 1 81 ? 7.171 1.785 -16.441 1.00 65.94 81 THR A C 1
ATOM 636 O O . THR A 1 81 ? 8.092 2.585 -16.417 1.00 65.94 81 THR A O 1
ATOM 639 N N . ASP A 1 82 ? 6.721 1.294 -17.600 1.00 53.88 82 ASP A N 1
ATOM 640 C CA . ASP A 1 82 ? 7.359 1.593 -18.898 1.00 53.88 82 ASP A CA 1
ATOM 641 C C . ASP A 1 82 ? 7.480 3.106 -19.193 1.00 53.88 82 ASP A C 1
ATOM 643 O O . ASP A 1 82 ? 8.463 3.556 -19.783 1.00 53.88 82 ASP A O 1
ATOM 647 N N . THR A 1 83 ? 6.520 3.910 -18.731 1.00 54.50 83 THR A N 1
ATOM 648 C CA . THR A 1 83 ? 6.502 5.371 -18.885 1.00 54.50 83 THR A CA 1
ATOM 649 C C . THR A 1 83 ? 7.358 6.076 -17.825 1.00 54.50 83 THR A C 1
ATOM 651 O O . THR A 1 83 ? 8.040 7.048 -18.138 1.00 54.50 83 THR A O 1
ATOM 654 N N . ILE A 1 84 ? 7.384 5.575 -16.585 1.00 53.50 84 ILE A N 1
ATOM 655 C CA . ILE A 1 84 ? 8.144 6.136 -15.447 1.00 53.50 84 ILE A CA 1
ATOM 656 C C . ILE A 1 84 ? 9.654 5.840 -15.569 1.00 53.50 84 ILE A C 1
ATOM 658 O O . ILE A 1 84 ? 10.488 6.665 -15.195 1.00 53.50 84 ILE A O 1
ATOM 662 N N . LEU A 1 85 ? 10.020 4.695 -16.155 1.00 48.34 85 LEU A N 1
ATOM 663 C CA . LEU A 1 85 ? 11.410 4.293 -16.421 1.00 48.34 85 LEU A CA 1
ATOM 664 C C . LEU A 1 85 ? 12.086 5.137 -17.511 1.00 48.34 85 LEU A C 1
ATOM 666 O O . LEU A 1 85 ? 13.302 5.083 -17.673 1.00 48.34 85 LEU A O 1
ATOM 670 N N . SER A 1 86 ? 11.316 5.909 -18.283 1.00 43.22 86 SER A N 1
ATOM 671 C CA . SER A 1 86 ? 11.869 6.734 -19.360 1.00 43.22 86 SER A CA 1
ATOM 672 C C . SER A 1 86 ? 12.491 8.052 -18.871 1.00 43.22 86 SER A C 1
ATOM 674 O O . SER A 1 86 ? 13.213 8.696 -19.631 1.00 43.22 86 SER A O 1
ATOM 676 N N . SER A 1 87 ? 12.264 8.441 -17.608 1.00 46.28 87 SER A N 1
ATOM 677 C CA . SER A 1 87 ? 12.692 9.739 -17.059 1.00 46.28 87 SER A CA 1
ATOM 678 C C . SER A 1 87 ? 13.664 9.671 -15.874 1.00 46.28 87 SER A C 1
ATOM 680 O O . SER A 1 87 ? 14.091 10.717 -15.392 1.00 46.28 87 SER A O 1
ATOM 682 N N . SER A 1 88 ? 14.035 8.484 -15.388 1.00 48.19 88 SER A N 1
ATOM 683 C CA . SER A 1 88 ? 14.994 8.322 -14.283 1.00 48.19 88 SER A CA 1
ATOM 684 C C . SER A 1 88 ? 15.649 6.939 -14.323 1.00 48.19 88 SER A C 1
ATOM 686 O O . SER A 1 88 ? 15.030 5.997 -14.804 1.00 48.19 88 SER A O 1
ATOM 688 N N . ASP A 1 89 ? 16.853 6.788 -13.757 1.00 52.44 89 ASP A N 1
ATOM 689 C CA . ASP A 1 89 ? 17.562 5.501 -13.564 1.00 52.44 89 ASP A CA 1
ATOM 690 C C . ASP A 1 89 ? 16.809 4.498 -12.651 1.00 52.44 89 ASP A C 1
ATOM 692 O O . ASP A 1 89 ? 17.368 3.502 -12.181 1.00 52.44 89 ASP A O 1
ATOM 696 N N . CYS A 1 90 ? 15.534 4.757 -12.353 1.00 58.16 90 CYS A N 1
ATOM 697 C CA . CYS A 1 90 ? 14.658 3.816 -11.685 1.00 58.16 90 CYS A CA 1
ATOM 698 C C . CYS A 1 90 ? 14.508 2.585 -12.589 1.00 58.16 90 CYS A C 1
ATOM 700 O O . CYS A 1 90 ? 14.330 2.720 -13.791 1.00 58.16 90 CYS A O 1
ATOM 702 N N . ASN A 1 91 ? 14.623 1.382 -12.029 1.00 72.75 91 ASN A N 1
ATOM 703 C CA . ASN A 1 91 ? 14.405 0.110 -12.723 1.00 72.75 91 ASN A CA 1
ATOM 704 C C . ASN A 1 91 ? 13.095 -0.495 -12.192 1.00 72.75 91 ASN A C 1
ATOM 706 O O . ASN A 1 91 ? 12.798 -0.339 -11.006 1.00 72.75 91 ASN A O 1
ATOM 710 N N . ILE A 1 92 ? 12.327 -1.212 -13.024 1.00 76.62 92 ILE A N 1
ATOM 711 C CA . ILE A 1 92 ? 11.105 -1.922 -12.603 1.00 76.62 92 ILE A CA 1
ATOM 712 C C . ILE A 1 92 ? 11.362 -2.761 -11.344 1.00 76.62 92 ILE A C 1
ATOM 714 O O . ILE A 1 92 ? 10.524 -2.804 -10.451 1.00 76.62 92 ILE A O 1
ATOM 718 N N . SER A 1 93 ? 12.553 -3.353 -11.211 1.00 75.38 93 SER A N 1
ATOM 719 C CA . SER A 1 93 ? 12.943 -4.105 -10.015 1.00 75.38 93 SER A CA 1
ATOM 720 C C . SER A 1 93 ? 12.931 -3.268 -8.731 1.00 75.38 93 SER A C 1
ATOM 722 O O . SER A 1 93 ? 12.461 -3.744 -7.697 1.00 75.38 93 SER A O 1
ATOM 724 N N . ILE A 1 94 ? 13.397 -2.017 -8.788 1.00 79.44 94 ILE A N 1
ATOM 725 C CA . ILE A 1 94 ? 13.403 -1.081 -7.655 1.00 79.44 94 ILE A CA 1
ATOM 726 C C . ILE A 1 94 ? 11.970 -0.688 -7.298 1.00 79.44 94 ILE A C 1
ATOM 728 O O . ILE A 1 94 ? 11.609 -0.733 -6.121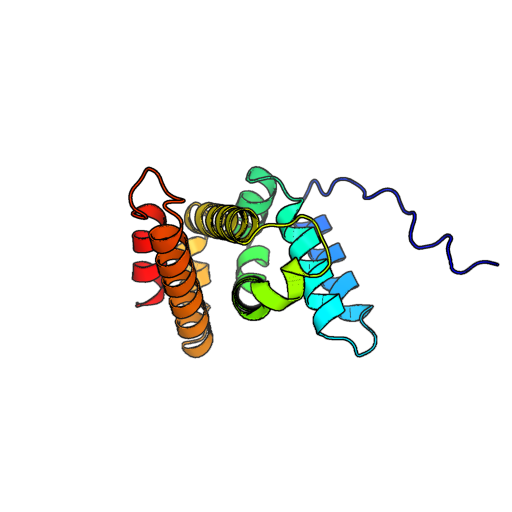 1.00 79.44 94 ILE A O 1
ATOM 732 N N . VAL A 1 95 ? 11.147 -0.362 -8.302 1.00 82.00 95 VAL A N 1
ATOM 733 C CA . VAL A 1 95 ? 9.727 -0.021 -8.106 1.00 82.00 95 VAL A CA 1
ATOM 734 C C . VAL A 1 95 ? 9.012 -1.174 -7.409 1.00 82.00 95 VAL A C 1
ATOM 736 O O . VAL A 1 95 ? 8.446 -0.992 -6.336 1.00 82.00 95 VAL A O 1
ATOM 739 N N . ILE A 1 96 ? 9.114 -2.383 -7.958 1.00 83.81 96 ILE A N 1
ATOM 740 C CA . ILE A 1 96 ? 8.477 -3.584 -7.410 1.00 83.81 96 ILE A CA 1
ATOM 741 C C . ILE A 1 96 ? 8.963 -3.897 -5.997 1.00 83.81 96 ILE A C 1
ATOM 743 O O . ILE A 1 96 ? 8.147 -4.230 -5.135 1.00 83.81 96 ILE A O 1
ATOM 747 N N . SER A 1 97 ? 10.259 -3.735 -5.723 1.00 81.75 97 SER A N 1
ATOM 748 C CA . SER A 1 97 ? 10.810 -3.948 -4.381 1.00 81.75 97 SER A CA 1
ATOM 749 C C . SER A 1 97 ? 10.225 -2.957 -3.373 1.00 81.75 97 SER A C 1
ATOM 751 O O . SER A 1 97 ? 9.752 -3.366 -2.314 1.00 81.75 97 SER A O 1
ATOM 753 N N . LYS A 1 98 ? 10.180 -1.662 -3.713 1.00 84.44 98 LYS A N 1
ATOM 754 C CA . LYS A 1 98 ? 9.620 -0.623 -2.836 1.00 84.44 98 LYS A CA 1
ATOM 755 C C . LYS A 1 98 ? 8.116 -0.787 -2.625 1.00 84.44 98 LYS A C 1
ATOM 757 O O . LYS A 1 98 ? 7.660 -0.723 -1.487 1.00 84.44 98 LYS A O 1
ATOM 762 N N . VAL A 1 99 ? 7.352 -1.068 -3.683 1.00 87.94 99 VAL A N 1
ATOM 763 C CA . VAL A 1 99 ? 5.910 -1.349 -3.573 1.00 87.94 99 VAL A CA 1
ATOM 764 C C . VAL A 1 99 ? 5.674 -2.551 -2.652 1.00 87.94 99 VAL A C 1
ATOM 766 O O . VAL A 1 99 ? 4.831 -2.489 -1.759 1.00 87.94 99 VAL A O 1
ATOM 769 N N . SER A 1 100 ? 6.461 -3.619 -2.803 1.00 83.88 100 SER A N 1
ATOM 770 C CA . SER A 1 100 ? 6.360 -4.810 -1.950 1.00 83.88 100 SER A CA 1
ATOM 771 C C . SER A 1 100 ? 6.685 -4.509 -0.488 1.00 83.88 100 SER A C 1
ATOM 773 O O . SER A 1 100 ? 5.984 -4.988 0.401 1.00 83.88 100 SER A O 1
ATOM 775 N N . MET A 1 101 ? 7.701 -3.680 -0.224 1.00 84.69 101 MET A N 1
ATOM 776 C CA . MET A 1 101 ? 8.023 -3.226 1.132 1.00 84.69 101 MET A CA 1
ATOM 777 C C . MET A 1 101 ? 6.874 -2.429 1.756 1.00 84.69 101 MET A C 1
ATOM 779 O O . MET A 1 101 ? 6.520 -2.687 2.903 1.00 84.69 101 MET A O 1
ATOM 783 N N . ILE A 1 102 ? 6.250 -1.515 1.008 1.00 88.25 102 ILE A N 1
ATOM 784 C CA . ILE A 1 102 ? 5.105 -0.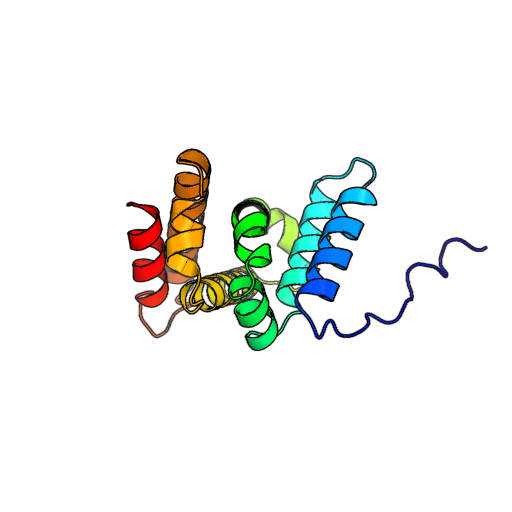728 1.494 1.00 88.25 102 ILE A CA 1
ATOM 785 C C . ILE A 1 102 ? 3.927 -1.645 1.838 1.00 88.25 102 ILE A C 1
ATOM 787 O O . ILE A 1 102 ? 3.343 -1.519 2.915 1.00 88.25 102 ILE A O 1
ATOM 791 N N . LEU A 1 103 ? 3.605 -2.603 0.963 1.00 86.56 103 LEU A N 1
ATOM 792 C CA . LEU A 1 103 ? 2.543 -3.581 1.210 1.00 86.56 103 LEU A CA 1
ATOM 793 C C . LEU A 1 103 ? 2.851 -4.470 2.426 1.00 86.56 103 LEU A C 1
ATOM 795 O O . LEU A 1 103 ? 1.955 -4.752 3.220 1.00 86.56 103 LEU A O 1
ATOM 799 N N . ALA A 1 104 ? 4.110 -4.871 2.618 1.00 83.75 104 ALA A N 1
ATOM 800 C CA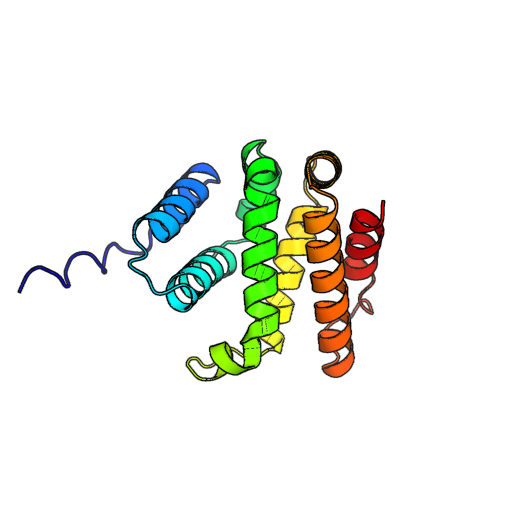 . ALA A 1 104 ? 4.533 -5.626 3.795 1.00 83.75 104 ALA A CA 1
ATOM 801 C C . ALA A 1 104 ? 4.427 -4.797 5.089 1.00 83.75 104 ALA A C 1
ATOM 803 O O . ALA A 1 104 ? 3.964 -5.311 6.108 1.00 83.75 104 ALA A O 1
ATOM 804 N N . SER A 1 105 ? 4.798 -3.513 5.059 1.00 84.12 105 SER A N 1
ATOM 805 C CA . SER A 1 105 ? 4.614 -2.591 6.190 1.00 84.12 105 SER A CA 1
ATOM 806 C C . SER A 1 105 ? 3.134 -2.407 6.527 1.00 84.12 105 SER A C 1
ATOM 808 O O . SER A 1 105 ? 2.760 -2.412 7.699 1.00 84.12 105 SER A O 1
ATOM 810 N N . PHE A 1 106 ? 2.270 -2.335 5.512 1.00 84.50 106 PHE A N 1
ATOM 811 C CA . PHE A 1 106 ? 0.826 -2.306 5.718 1.00 84.50 106 PHE A CA 1
ATOM 812 C C . PHE A 1 106 ? 0.307 -3.605 6.352 1.00 84.50 106 PHE A C 1
ATOM 814 O O . PHE A 1 106 ? -0.426 -3.550 7.336 1.00 84.50 106 PHE A O 1
ATOM 821 N N . GLN A 1 107 ? 0.743 -4.772 5.871 1.00 84.19 107 GLN A N 1
ATOM 822 C CA . GLN A 1 107 ? 0.362 -6.079 6.424 1.00 84.19 107 GLN A CA 1
ATOM 823 C C . GLN A 1 107 ? 0.769 -6.258 7.897 1.00 84.19 107 GLN A C 1
ATOM 825 O O . GLN A 1 107 ? 0.079 -6.937 8.656 1.00 84.19 107 GLN A O 1
ATOM 830 N N . ARG A 1 108 ? 1.888 -5.656 8.315 1.00 83.81 108 ARG A N 1
ATOM 831 C CA . ARG A 1 108 ? 2.355 -5.678 9.712 1.00 83.81 108 ARG A CA 1
ATOM 832 C C . ARG A 1 108 ? 1.563 -4.750 10.628 1.00 83.81 108 ARG A C 1
ATOM 834 O O . ARG A 1 108 ? 1.640 -4.895 11.848 1.00 83.81 108 ARG A O 1
ATOM 841 N N . SER A 1 109 ? 0.786 -3.826 10.065 1.00 83.19 109 SER A N 1
ATOM 842 C CA . SER A 1 109 ? -0.025 -2.910 10.850 1.00 83.19 109 SER A CA 1
ATOM 843 C C . SER A 1 109 ? -1.067 -3.649 11.687 1.00 83.19 109 SER A C 1
ATOM 845 O O . SER A 1 109 ? -1.794 -4.522 11.211 1.00 83.19 109 SER A O 1
ATOM 847 N N . LYS A 1 110 ? -1.239 -3.199 12.932 1.00 85.19 110 LYS A N 1
ATOM 848 C CA . LYS A 1 110 ? -2.311 -3.661 13.826 1.00 85.19 110 LYS A CA 1
ATOM 849 C C . LYS A 1 110 ? -3.704 -3.343 13.282 1.00 85.19 110 LYS A C 1
ATOM 851 O O . LYS A 1 110 ? -4.669 -3.973 13.701 1.00 85.19 110 LYS A O 1
ATOM 856 N N . GLN A 1 111 ? -3.813 -2.367 12.379 1.00 84.38 111 GLN A N 1
ATOM 857 C CA . GLN A 1 111 ? -5.078 -1.965 11.769 1.00 84.38 111 GLN A CA 1
ATOM 858 C C . GLN A 1 111 ? -5.334 -2.639 10.418 1.00 84.38 111 GLN A C 1
ATOM 860 O O . GLN A 1 111 ? -6.375 -2.379 9.828 1.00 84.38 111 GLN A O 1
ATOM 865 N N . PHE A 1 112 ? -4.444 -3.516 9.938 1.00 83.75 112 PHE A N 1
ATOM 866 C CA . PHE A 1 112 ? -4.540 -4.124 8.608 1.00 83.75 112 PHE A CA 1
ATOM 867 C C . PHE A 1 112 ? -5.914 -4.749 8.324 1.00 83.75 112 PHE A C 1
ATOM 869 O O . PHE A 1 112 ? -6.554 -4.381 7.346 1.00 83.75 112 PHE A O 1
ATOM 876 N N . SER A 1 113 ? -6.409 -5.624 9.210 1.00 83.88 113 SER A N 1
ATOM 877 C CA . SER A 1 113 ? -7.723 -6.269 9.030 1.00 83.88 113 SER A CA 1
ATOM 878 C C . SER A 1 113 ? -8.852 -5.245 8.929 1.00 83.88 113 SER A C 1
ATOM 880 O O . SER A 1 113 ? -9.644 -5.305 7.999 1.00 83.88 113 SER A O 1
ATOM 882 N N . LEU A 1 114 ? -8.888 -4.275 9.848 1.00 85.00 114 LEU A N 1
ATOM 883 C CA . LEU A 1 114 ? -9.911 -3.229 9.853 1.00 85.00 114 LEU A CA 1
ATOM 884 C C . LEU A 1 114 ? -9.835 -2.375 8.584 1.00 85.00 114 LEU A C 1
ATOM 886 O O . LEU A 1 114 ? -10.856 -2.016 8.012 1.00 85.00 114 LEU A O 1
ATOM 890 N N . ALA A 1 115 ? -8.622 -2.054 8.142 1.00 84.12 115 ALA A N 1
ATOM 891 C CA . ALA A 1 115 ? -8.402 -1.239 6.965 1.00 84.12 115 ALA A CA 1
ATOM 892 C C . ALA A 1 115 ? -8.876 -1.938 5.688 1.00 84.12 115 ALA A C 1
ATOM 894 O O . ALA A 1 115 ? -9.500 -1.297 4.849 1.00 84.12 115 ALA A O 1
ATOM 895 N N . VAL A 1 116 ? -8.630 -3.247 5.578 1.00 84.50 116 VAL A N 1
ATOM 896 C CA . VAL A 1 116 ? -9.138 -4.089 4.486 1.00 84.50 116 VAL A CA 1
ATOM 897 C C . VAL A 1 116 ? -10.663 -4.208 4.541 1.00 84.50 116 VAL A C 1
ATOM 899 O O . VAL A 1 116 ? -11.306 -4.128 3.498 1.00 84.50 116 VAL A O 1
ATOM 902 N N . ASP A 1 117 ? -11.255 -4.333 5.732 1.00 86.31 117 ASP A N 1
ATOM 903 C CA . ASP A 1 117 ? -12.714 -4.383 5.908 1.00 86.31 117 ASP A CA 1
ATOM 904 C C . ASP A 1 117 ? -13.403 -3.063 5.522 1.00 86.31 117 ASP A C 1
ATOM 906 O O . ASP A 1 117 ? -14.566 -3.061 5.122 1.00 86.31 117 ASP A O 1
ATOM 910 N N . CYS A 1 118 ? -12.694 -1.935 5.627 1.00 86.12 118 CYS A N 1
ATOM 911 C CA . CYS A 1 118 ? -13.186 -0.623 5.208 1.00 86.12 118 CYS A CA 1
ATOM 912 C C . CYS A 1 118 ? -13.067 -0.361 3.698 1.00 86.12 118 CYS A C 1
ATOM 914 O O . CYS A 1 118 ? -13.610 0.644 3.238 1.00 86.12 118 CYS A O 1
ATOM 916 N N . LEU A 1 119 ? -12.374 -1.217 2.940 1.00 86.62 119 LEU A N 1
ATOM 917 C CA . LEU A 1 119 ? -12.280 -1.084 1.487 1.00 86.62 119 LEU A CA 1
ATOM 918 C C . LEU A 1 119 ? -13.591 -1.492 0.811 1.00 86.62 119 LEU A C 1
ATOM 920 O O . LEU A 1 119 ? -14.217 -2.490 1.172 1.00 86.62 119 LEU A O 1
ATOM 924 N N . LEU A 1 120 ? -13.959 -0.758 -0.236 1.00 88.69 120 LEU A N 1
ATOM 925 C CA . LEU A 1 120 ? -15.006 -1.168 -1.167 1.00 88.69 120 LEU A CA 1
ATOM 926 C C . LEU A 1 120 ? -14.558 -2.400 -1.964 1.00 88.69 120 LEU A C 1
ATOM 928 O O . LEU A 1 120 ? -13.369 -2.581 -2.227 1.00 88.69 120 LEU A O 1
ATOM 932 N N . ASP A 1 121 ? -15.505 -3.198 -2.459 1.00 88.50 121 ASP A N 1
ATOM 933 C CA . ASP A 1 121 ? -15.193 -4.385 -3.274 1.00 88.50 121 ASP A CA 1
ATOM 934 C C . ASP A 1 121 ? -14.330 -4.042 -4.502 1.00 88.50 121 ASP A C 1
ATOM 936 O O . ASP A 1 121 ? -13.389 -4.760 -4.832 1.00 88.50 121 ASP A O 1
ATOM 940 N N . SER A 1 122 ? -14.576 -2.892 -5.140 1.00 87.56 122 SER A N 1
ATOM 941 C CA . SER A 1 122 ? -13.753 -2.403 -6.255 1.00 87.56 122 SER A CA 1
ATOM 942 C C . SER A 1 122 ? -12.317 -2.055 -5.845 1.00 87.56 122 SER A C 1
ATOM 944 O O . SER A 1 122 ? -11.390 -2.191 -6.642 1.00 87.56 122 SER A O 1
ATOM 946 N N . GLU A 1 123 ? -12.116 -1.593 -4.611 1.00 88.44 123 GLU A N 1
ATOM 947 C CA . GLU A 1 123 ? -10.797 -1.253 -4.067 1.00 88.44 123 GLU A CA 1
ATOM 948 C C . GLU A 1 123 ? -10.043 -2.516 -3.640 1.00 88.44 123 GLU A C 1
ATOM 950 O O . GLU A 1 123 ? -8.840 -2.618 -3.880 1.00 88.44 123 GLU A O 1
ATOM 955 N N . LYS A 1 124 ? -10.751 -3.513 -3.093 1.00 87.56 124 LYS A N 1
ATOM 956 C CA . LYS A 1 124 ? -10.205 -4.851 -2.835 1.00 87.56 124 LYS A CA 1
ATOM 957 C C . LYS A 1 124 ? -9.755 -5.533 -4.125 1.00 87.56 124 LYS A C 1
ATOM 959 O O . LYS A 1 124 ? -8.645 -6.056 -4.170 1.00 87.56 124 LYS A O 1
ATOM 964 N N . GLU A 1 125 ? -10.557 -5.459 -5.187 1.00 86.94 125 GLU A N 1
ATOM 965 C CA . GLU A 1 125 ? -10.185 -5.974 -6.512 1.00 86.94 125 GLU A CA 1
ATOM 966 C C . GLU A 1 125 ? -8.939 -5.258 -7.056 1.00 86.94 125 GLU A C 1
ATOM 968 O O . GLU A 1 125 ? -7.992 -5.889 -7.523 1.00 86.94 125 GLU A O 1
ATOM 973 N N . THR A 1 126 ? -8.887 -3.931 -6.908 1.00 86.19 126 THR A N 1
ATOM 974 C CA . THR A 1 126 ? -7.724 -3.111 -7.284 1.00 86.19 126 THR A CA 1
ATOM 975 C C . THR A 1 126 ? -6.464 -3.523 -6.510 1.00 86.19 126 THR A C 1
ATOM 977 O O . THR A 1 126 ? -5.377 -3.615 -7.084 1.00 86.19 126 THR A O 1
ATOM 980 N N . ALA A 1 127 ? -6.592 -3.814 -5.214 1.00 86.88 127 ALA A N 1
ATOM 981 C CA . ALA A 1 127 ? -5.498 -4.309 -4.383 1.00 86.88 127 ALA A CA 1
ATOM 982 C C . ALA A 1 127 ? -5.067 -5.731 -4.774 1.00 86.88 127 ALA A C 1
ATOM 984 O O . ALA A 1 127 ? -3.873 -6.019 -4.840 1.00 86.88 127 ALA A O 1
ATOM 985 N N . HIS A 1 128 ? -6.021 -6.614 -5.071 1.00 86.19 128 HIS A N 1
ATOM 986 C CA . HIS A 1 128 ? -5.743 -7.975 -5.521 1.00 86.19 128 HIS A CA 1
ATOM 987 C C . HIS A 1 128 ? -4.952 -7.971 -6.835 1.00 86.19 128 HIS A C 1
ATOM 989 O O . HIS A 1 128 ? -3.911 -8.623 -6.938 1.00 86.19 128 HIS A O 1
ATOM 995 N N . HIS A 1 129 ? -5.393 -7.162 -7.802 1.00 86.19 129 HIS A N 1
ATOM 996 C CA . HIS A 1 129 ? -4.728 -6.998 -9.093 1.00 86.19 129 HIS A CA 1
ATOM 997 C C . HIS A 1 129 ? -3.300 -6.464 -8.960 1.00 86.19 129 HIS A C 1
ATOM 999 O O . HIS A 1 129 ? -2.390 -6.964 -9.623 1.00 86.19 129 HIS A O 1
ATOM 1005 N N . LEU A 1 130 ? -3.080 -5.497 -8.061 1.00 87.81 130 LEU A N 1
ATOM 1006 C CA . LEU A 1 130 ? -1.744 -4.990 -7.740 1.00 87.81 130 LEU A CA 1
ATOM 1007 C C . LEU A 1 130 ? -0.819 -6.116 -7.281 1.00 87.81 130 LEU A C 1
ATOM 1009 O O . LEU A 1 130 ? 0.295 -6.253 -7.784 1.00 87.81 130 LEU A O 1
ATOM 1013 N N . VAL A 1 131 ? -1.273 -6.926 -6.324 1.00 86.50 131 VAL A N 1
ATOM 1014 C CA . VAL A 1 131 ? -0.439 -7.978 -5.736 1.00 86.50 131 VAL A CA 1
ATOM 1015 C C . VAL A 1 131 ? -0.121 -9.072 -6.755 1.00 86.50 131 VAL A C 1
ATOM 1017 O O . VAL A 1 131 ? 1.027 -9.516 -6.820 1.00 86.50 131 VAL A O 1
ATOM 1020 N N . GLU A 1 132 ? -1.085 -9.477 -7.586 1.00 85.25 132 GLU A N 1
ATOM 1021 C CA . GLU A 1 132 ? -0.828 -10.456 -8.651 1.00 85.25 132 GLU A CA 1
ATOM 1022 C C . GLU A 1 132 ? 0.158 -9.911 -9.697 1.00 85.25 132 GLU A C 1
ATOM 1024 O O . GLU A 1 132 ? 1.108 -10.609 -10.049 1.00 85.25 132 GLU A O 1
ATOM 1029 N N . LYS A 1 133 ? 0.046 -8.639 -10.104 1.00 85.12 133 LYS A N 1
ATOM 1030 C CA . LYS A 1 133 ? 1.029 -8.008 -11.006 1.00 85.12 133 LYS A CA 1
ATOM 1031 C C . LYS A 1 133 ? 2.436 -7.978 -10.421 1.00 85.12 133 LYS A C 1
ATOM 1033 O O . LYS A 1 133 ? 3.399 -8.319 -11.107 1.00 85.12 133 LYS A O 1
ATOM 1038 N N . ILE A 1 134 ? 2.569 -7.579 -9.156 1.00 84.62 134 ILE A N 1
ATOM 1039 C CA . ILE A 1 134 ? 3.862 -7.556 -8.459 1.00 84.62 134 ILE A CA 1
ATOM 1040 C C . ILE A 1 134 ? 4.475 -8.953 -8.454 1.00 84.62 134 ILE A C 1
ATOM 1042 O O . ILE A 1 134 ? 5.658 -9.108 -8.750 1.00 84.62 134 ILE A O 1
ATOM 1046 N N . LYS A 1 135 ? 3.671 -9.972 -8.148 1.00 82.50 135 LYS A N 1
ATOM 1047 C CA . LYS A 1 135 ? 4.093 -11.372 -8.135 1.00 82.50 135 LYS A CA 1
ATOM 1048 C C . LYS A 1 135 ? 4.532 -11.850 -9.519 1.00 82.50 135 LYS A C 1
ATOM 1050 O O . LYS A 1 135 ? 5.593 -12.461 -9.624 1.00 82.50 135 LYS A O 1
ATOM 1055 N N . ASP A 1 136 ? 3.786 -11.539 -10.573 1.00 82.44 136 ASP A N 1
ATOM 1056 C CA . ASP A 1 136 ? 4.149 -11.901 -11.947 1.00 82.44 136 ASP A CA 1
ATOM 1057 C C . ASP A 1 136 ? 5.477 -11.268 -12.372 1.00 82.44 136 ASP A C 1
ATOM 1059 O O . ASP A 1 136 ? 6.368 -11.947 -12.892 1.00 82.44 136 ASP A O 1
ATOM 1063 N N . ILE A 1 137 ? 5.646 -9.973 -12.095 1.00 79.94 137 ILE A N 1
ATOM 1064 C CA . ILE A 1 137 ? 6.870 -9.242 -12.421 1.00 79.94 137 ILE A CA 1
ATOM 1065 C C . ILE A 1 137 ? 8.038 -9.783 -11.595 1.00 79.94 137 ILE A C 1
ATOM 1067 O O . ILE A 1 137 ? 9.098 -10.093 -12.135 1.00 79.94 137 ILE A O 1
ATOM 1071 N N . ALA A 1 138 ? 7.861 -9.973 -10.295 1.00 79.25 138 ALA A N 1
ATOM 1072 C CA . ALA A 1 138 ? 8.929 -10.478 -9.454 1.00 79.25 138 ALA A CA 1
ATOM 1073 C C . ALA A 1 138 ? 9.338 -11.915 -9.771 1.00 79.25 138 ALA A C 1
ATOM 1075 O O . ALA A 1 138 ? 10.525 -12.216 -9.709 1.00 79.25 138 ALA A O 1
ATOM 1076 N N . ASN A 1 139 ? 8.401 -12.778 -10.168 1.00 79.19 139 ASN A N 1
ATOM 1077 C CA . ASN A 1 139 ? 8.718 -14.115 -10.666 1.00 79.19 139 ASN A CA 1
ATOM 1078 C C . ASN A 1 139 ? 9.522 -14.039 -11.969 1.00 79.19 139 ASN A C 1
ATOM 1080 O O . ASN A 1 139 ? 10.509 -14.755 -12.127 1.00 79.19 139 ASN A O 1
ATOM 1084 N N . LYS A 1 140 ? 9.142 -13.137 -12.883 1.00 79.94 140 LYS A N 1
ATOM 1085 C CA . LYS A 1 140 ? 9.859 -12.909 -14.146 1.00 79.94 140 LYS A CA 1
ATOM 1086 C C . LYS A 1 140 ? 11.301 -12.440 -13.926 1.00 79.94 140 LYS A C 1
ATOM 1088 O O . LYS A 1 140 ? 12.183 -12.835 -14.682 1.00 79.94 140 LYS A O 1
ATOM 1093 N N . TYR A 1 141 ? 11.535 -11.606 -12.914 1.00 75.50 141 TYR A N 1
ATOM 1094 C CA . TYR A 1 141 ? 12.847 -11.021 -12.618 1.00 75.50 141 TYR A CA 1
ATOM 1095 C C . TYR A 1 141 ? 13.579 -11.681 -11.435 1.00 75.50 141 TYR A C 1
ATOM 1097 O O . TYR A 1 141 ? 14.655 -11.218 -11.070 1.00 75.50 141 TYR A O 1
ATOM 1105 N N . LEU A 1 142 ? 13.025 -12.756 -10.857 1.00 74.19 142 LEU A N 1
ATOM 1106 C CA . LEU A 1 142 ? 13.559 -13.478 -9.691 1.00 74.19 142 LEU A CA 1
ATOM 1107 C C . LEU A 1 142 ? 13.888 -12.554 -8.501 1.00 74.19 142 LEU A C 1
ATOM 1109 O O . LEU A 1 142 ? 14.953 -12.652 -7.899 1.00 74.19 142 LEU A O 1
ATOM 1113 N N . LEU A 1 143 ? 12.975 -11.632 -8.178 1.00 71.88 143 LEU A N 1
ATOM 1114 C CA . LEU A 1 143 ? 13.225 -10.554 -7.206 1.00 71.88 143 LEU A CA 1
ATOM 1115 C C . LEU A 1 143 ? 13.026 -10.952 -5.737 1.00 71.88 143 LEU A C 1
ATOM 1117 O O . LEU A 1 143 ? 13.448 -10.203 -4.859 1.00 71.88 143 LEU A O 1
ATOM 1121 N N . PHE A 1 144 ? 12.385 -12.088 -5.446 1.00 68.38 144 PHE A N 1
ATOM 1122 C CA . PHE A 1 144 ? 12.096 -12.506 -4.071 1.00 68.38 144 PHE A CA 1
ATOM 1123 C C . PHE A 1 144 ? 12.819 -13.795 -3.696 1.00 68.38 144 PHE A C 1
ATOM 1125 O O . PHE A 1 144 ? 12.652 -14.826 -4.345 1.00 68.38 144 PHE A O 1
ATOM 1132 N N . GLU A 1 145 ? 13.566 -13.744 -2.593 1.00 63.72 145 GLU A N 1
ATOM 1133 C CA . GLU A 1 145 ? 14.240 -14.909 -2.008 1.00 63.72 145 GLU A CA 1
ATOM 1134 C C . GLU A 1 145 ? 13.258 -15.861 -1.294 1.00 63.72 145 GLU A C 1
ATOM 1136 O O . GLU A 1 145 ? 13.522 -17.057 -1.205 1.00 63.72 145 GLU A O 1
ATOM 1141 N N . ASP A 1 146 ? 12.102 -15.360 -0.831 1.00 65.50 146 ASP A N 1
ATOM 1142 C CA . ASP A 1 146 ? 11.065 -16.136 -0.123 1.00 65.50 146 ASP A CA 1
ATOM 1143 C C . ASP A 1 146 ? 10.020 -16.781 -1.058 1.00 65.50 146 ASP A C 1
ATOM 1145 O O . ASP A 1 146 ? 8.986 -17.273 -0.603 1.00 65.50 146 ASP A O 1
ATOM 1149 N N . GLY A 1 147 ? 10.242 -16.743 -2.377 1.00 62.28 147 GLY A N 1
ATOM 1150 C CA . GLY A 1 147 ? 9.287 -17.254 -3.364 1.00 62.28 147 GLY A CA 1
ATOM 1151 C C . GLY A 1 147 ? 7.943 -16.508 -3.389 1.00 62.28 147 GLY A C 1
ATOM 1152 O O . GLY A 1 147 ? 6.960 -17.047 -3.900 1.00 62.28 147 GLY A O 1
ATOM 1153 N N . GLY A 1 148 ? 7.872 -15.292 -2.831 1.00 66.81 148 GLY A N 1
ATOM 1154 C CA . GLY A 1 148 ? 6.669 -14.460 -2.826 1.00 66.81 148 GLY A CA 1
ATOM 1155 C C . GLY A 1 148 ? 5.632 -14.853 -1.770 1.00 66.81 148 GLY A C 1
ATOM 1156 O O . GLY A 1 148 ? 4.464 -14.477 -1.897 1.00 66.81 148 GLY A O 1
ATOM 1157 N N . GLU A 1 149 ? 6.011 -15.601 -0.726 1.00 71.44 149 GLU A N 1
ATOM 1158 C CA . GLU A 1 149 ? 5.086 -16.036 0.331 1.00 71.44 149 GLU A CA 1
ATOM 1159 C C . GLU A 1 149 ? 4.434 -14.846 1.055 1.00 71.44 149 GLU A C 1
ATOM 1161 O O . GLU A 1 149 ? 3.232 -14.863 1.343 1.00 71.44 149 GLU A O 1
ATOM 1166 N N . THR A 1 150 ? 5.205 -13.784 1.301 1.00 70.75 150 THR A N 1
ATOM 1167 C CA . THR A 1 150 ? 4.704 -12.546 1.914 1.00 70.75 150 THR A CA 1
ATOM 1168 C C . THR A 1 150 ? 3.614 -11.895 1.058 1.00 70.75 150 THR A C 1
ATOM 1170 O O . THR A 1 150 ? 2.537 -11.573 1.561 1.00 70.75 150 THR A O 1
ATOM 1173 N N . LEU A 1 151 ? 3.834 -11.777 -0.253 1.00 70.69 151 LEU A N 1
ATOM 1174 C CA . LEU A 1 151 ? 2.837 -11.228 -1.175 1.00 70.69 151 LEU A CA 1
ATOM 1175 C C . LEU A 1 151 ? 1.608 -12.123 -1.293 1.00 70.69 151 LEU A C 1
ATOM 1177 O O . LEU A 1 151 ? 0.492 -11.620 -1.343 1.00 70.69 151 LEU A O 1
ATOM 1181 N N . LYS A 1 152 ? 1.787 -13.445 -1.270 1.00 71.56 152 LYS A N 1
ATOM 1182 C CA . LYS A 1 152 ? 0.668 -14.390 -1.292 1.00 71.56 152 LYS A CA 1
ATOM 1183 C C . LYS A 1 152 ? -0.266 -14.194 -0.094 1.00 71.56 152 LYS A C 1
ATOM 1185 O O . LYS A 1 152 ? -1.477 -14.128 -0.280 1.00 71.56 152 LYS A O 1
ATOM 1190 N N . LYS A 1 153 ? 0.283 -14.022 1.116 1.00 74.06 153 LYS A N 1
ATOM 1191 C CA . LYS A 1 153 ? -0.510 -13.719 2.325 1.00 74.06 153 LYS A CA 1
ATOM 1192 C C . LYS A 1 153 ? -1.301 -12.417 2.175 1.00 74.06 153 LYS A C 1
ATOM 1194 O O . LYS A 1 153 ? -2.450 -12.341 2.609 1.00 74.06 153 LYS A O 1
ATOM 1199 N N . ILE A 1 154 ? -0.705 -11.412 1.537 1.00 72.38 154 ILE A N 1
ATOM 1200 C CA . ILE A 1 154 ? -1.356 -10.126 1.269 1.00 72.38 154 ILE A CA 1
ATOM 1201 C C . ILE A 1 154 ? -2.488 -10.297 0.238 1.00 72.38 154 ILE A C 1
ATOM 1203 O O . ILE A 1 154 ? -3.619 -9.905 0.522 1.00 72.38 154 ILE A O 1
ATOM 1207 N N . ALA A 1 155 ? -2.232 -10.954 -0.901 1.00 73.19 155 ALA A N 1
ATOM 1208 C CA . ALA A 1 155 ? -3.240 -11.241 -1.932 1.00 73.19 155 ALA A CA 1
ATOM 1209 C C . ALA A 1 155 ? -4.441 -12.024 -1.389 1.00 73.19 155 ALA A C 1
ATOM 1211 O O . ALA A 1 155 ? -5.585 -11.682 -1.689 1.00 73.19 155 ALA A O 1
ATOM 1212 N N . ASP A 1 156 ? -4.186 -13.055 -0.579 1.00 75.69 156 ASP A N 1
ATOM 1213 C CA . ASP A 1 156 ? -5.230 -13.897 0.011 1.00 75.69 156 ASP A CA 1
ATOM 1214 C C . ASP A 1 156 ? -6.110 -13.121 1.008 1.00 75.69 156 ASP A C 1
ATOM 1216 O O . ASP A 1 156 ? -7.267 -13.488 1.217 1.00 75.69 156 ASP A O 1
ATOM 1220 N N . THR A 1 157 ? -5.596 -12.037 1.603 1.00 73.06 157 THR A N 1
ATOM 1221 C CA . THR A 1 157 ? -6.376 -11.192 2.521 1.00 73.06 157 THR A CA 1
ATOM 1222 C C . THR A 1 157 ? -7.376 -10.319 1.762 1.00 73.06 157 THR A C 1
ATOM 1224 O O . THR A 1 157 ? -8.522 -10.211 2.185 1.00 73.06 157 THR A O 1
ATOM 1227 N N . PHE A 1 158 ? -6.996 -9.758 0.611 1.00 70.88 158 PHE A N 1
ATOM 1228 C CA . PHE A 1 158 ? -7.901 -8.928 -0.198 1.00 70.88 158 PHE A CA 1
ATOM 1229 C C . PHE A 1 158 ? -9.027 -9.715 -0.886 1.00 70.88 158 PHE A C 1
ATOM 1231 O O . PHE A 1 158 ? -9.989 -9.117 -1.354 1.00 70.88 158 PHE A O 1
ATOM 1238 N N . ARG A 1 159 ? -8.932 -11.050 -0.937 1.00 64.25 159 ARG A N 1
ATOM 1239 C CA . ARG A 1 159 ? -9.939 -11.932 -1.552 1.00 64.25 159 ARG A CA 1
ATOM 1240 C C . ARG A 1 159 ? -11.162 -12.201 -0.658 1.00 64.25 159 ARG A C 1
ATOM 1242 O O . ARG A 1 159 ? -12.108 -12.836 -1.120 1.00 64.25 159 ARG A O 1
ATOM 1249 N N . ARG A 1 160 ? -11.108 -11.817 0.621 1.00 52.88 160 ARG A N 1
ATOM 1250 C CA . ARG A 1 160 ? -12.177 -12.032 1.612 1.00 52.88 160 ARG A CA 1
ATOM 1251 C C . ARG A 1 160 ? -13.157 -10.865 1.662 1.00 52.88 160 ARG A C 1
ATOM 1253 O O . ARG A 1 160 ? -14.351 -11.171 1.838 1.00 52.88 160 ARG A O 1
#

Sequence (160 aa):
MYHILALLQATKSITTPQEFIVQWRHIKSSSTSDSINTNGALLELLFDQDNELLENLFNTGLGVSFLPEILSVLNHSVDNTDTILSSSDCNISIVISKVSMILASFQRSKQFSLAVDCLLDSEKETAHHLVEKIKDIANKYLLFEDGGETLKKIADTFRR

InterPro domains:
  IPR025986 RNA-polymerase II-associated protein 3-like, C-terminal domain [PF13877] (15-124)
  IPR042422 Coiled-coil domain-containing protein 103 [PTHR28572] (11-139)

Radius of gyration: 15.99 Å; chains: 1; bounding box: 33×53×33 Å